Protein AF-A0A969U1P9-F1 (afdb_monomer_lite)

Radius of gyration: 28.87 Å; chains: 1; bounding box: 68×34×97 Å

pLDDT: mean 71.23, std 16.33, range [27.19, 95.81]

Secondary structure (DSSP, 8-state):
---------HHHHHHHHHHHHHHHHHHHHHS-----TTTTT-TT--STTSHHHHHHHHHHTT-------S-THHHH-TTSHHHHTT--TT---PPPPSS-EEEEESS-----HHHHHHHHTT-EEEEES---PPP---EEEEE--TTS-EEEEES-------TTS---------

Structure (mmCIF, N/CA/C/O backbone):
data_AF-A0A969U1P9-F1
#
_entry.id   AF-A0A969U1P9-F1
#
loop_
_atom_site.group_PDB
_atom_site.id
_atom_site.type_symbol
_atom_site.label_atom_id
_atom_site.label_alt_id
_atom_site.label_comp_id
_atom_site.label_asym_id
_atom_site.label_entity_id
_atom_site.label_seq_id
_atom_site.pdbx_PDB_ins_code
_atom_site.Cartn_x
_atom_site.Cartn_y
_atom_site.Cartn_z
_atom_site.occupancy
_atom_site.B_iso_or_equiv
_atom_site.auth_seq_id
_atom_site.auth_comp_id
_atom_site.auth_asym_id
_atom_site.auth_atom_id
_atom_site.pdbx_PDB_model_num
ATOM 1 N N . MET A 1 1 ? -41.846 -12.908 58.604 1.00 42.38 1 MET A N 1
ATOM 2 C CA . MET A 1 1 ? -41.273 -12.256 57.407 1.00 42.38 1 MET A CA 1
ATOM 3 C C . MET A 1 1 ? -41.058 -10.786 57.733 1.00 42.38 1 MET A C 1
ATOM 5 O O . MET A 1 1 ? -42.006 -10.017 57.692 1.00 42.38 1 MET A O 1
ATOM 9 N N . THR A 1 2 ? -39.863 -10.408 58.181 1.00 47.72 2 THR A N 1
ATOM 1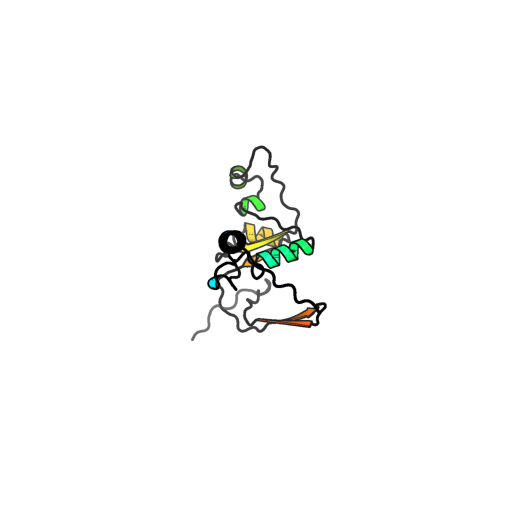0 C CA . THR A 1 2 ? -39.518 -9.023 58.534 1.00 47.72 2 THR A CA 1
ATOM 11 C C . THR A 1 2 ? -38.918 -8.336 57.312 1.00 47.72 2 THR A C 1
ATOM 13 O O . THR A 1 2 ? -37.887 -8.765 56.801 1.00 47.72 2 THR A O 1
ATOM 16 N N . GLN A 1 3 ? -39.592 -7.302 56.807 1.00 50.25 3 GLN A N 1
ATOM 17 C CA . GLN A 1 3 ? -39.074 -6.479 55.718 1.00 50.25 3 GLN A CA 1
ATOM 18 C C . GLN A 1 3 ? -38.120 -5.426 56.288 1.00 50.25 3 GLN A C 1
ATOM 20 O O . GLN A 1 3 ? -38.519 -4.574 57.078 1.00 50.25 3 GLN A O 1
ATOM 25 N N . SER A 1 4 ? -36.852 -5.506 55.898 1.00 53.94 4 SER A N 1
ATOM 26 C CA . SER A 1 4 ? -35.810 -4.551 56.270 1.00 53.94 4 SER A CA 1
ATOM 27 C C . SER A 1 4 ? -35.960 -3.282 55.431 1.00 53.94 4 SER A C 1
ATOM 29 O O . SER A 1 4 ? -35.584 -3.256 54.260 1.00 53.94 4 SER A O 1
ATOM 31 N N . THR A 1 5 ? -36.505 -2.211 56.004 1.00 58.12 5 THR A N 1
ATOM 32 C CA . THR A 1 5 ? -36.546 -0.903 55.341 1.00 58.12 5 THR A CA 1
ATOM 33 C C . THR A 1 5 ? -35.182 -0.225 55.468 1.00 58.12 5 THR A C 1
ATOM 35 O O . THR A 1 5 ? -34.817 0.261 56.537 1.00 58.12 5 THR A O 1
ATOM 38 N N . LEU A 1 6 ? -34.409 -0.203 54.382 1.00 62.41 6 LEU A N 1
ATOM 39 C CA . LEU A 1 6 ? -33.147 0.534 54.302 1.00 62.41 6 LEU A CA 1
ATOM 40 C C . LEU A 1 6 ? -33.432 2.042 54.277 1.00 62.41 6 LEU A C 1
ATOM 42 O O . LEU A 1 6 ? -33.842 2.593 53.258 1.00 62.41 6 LEU A O 1
ATOM 46 N N . THR A 1 7 ? -33.208 2.727 55.397 1.00 69.44 7 THR A N 1
ATOM 47 C CA . THR A 1 7 ? -33.284 4.191 55.464 1.00 69.44 7 THR A CA 1
ATOM 48 C C . THR A 1 7 ? -31.949 4.788 55.026 1.00 69.44 7 THR A C 1
ATOM 50 O O . THR A 1 7 ? -30.974 4.778 55.779 1.00 69.44 7 THR A O 1
ATOM 53 N N . VAL A 1 8 ? -31.887 5.299 53.799 1.00 72.12 8 VAL A N 1
ATOM 54 C CA . VAL A 1 8 ? -30.688 5.959 53.265 1.00 72.12 8 VAL A CA 1
ATOM 55 C C . VAL A 1 8 ? -30.608 7.385 53.817 1.00 72.12 8 VAL A C 1
ATOM 57 O O . VAL A 1 8 ? -31.544 8.173 53.689 1.00 72.12 8 VAL A O 1
ATOM 60 N N . SER A 1 9 ? -29.490 7.735 54.455 1.00 81.31 9 SER A N 1
ATOM 61 C CA . SER A 1 9 ? -29.290 9.066 55.043 1.00 81.31 9 SER A CA 1
ATOM 62 C C . SER A 1 9 ? -28.997 10.133 53.977 1.00 81.31 9 SER A C 1
ATOM 64 O O . SER A 1 9 ? -28.402 9.851 52.937 1.00 81.31 9 SER A O 1
ATOM 66 N N . LYS A 1 10 ? -29.321 11.405 54.259 1.00 83.25 10 LYS A N 1
ATOM 67 C CA . LYS A 1 10 ? -29.051 12.540 53.345 1.00 83.25 10 LYS A CA 1
ATOM 68 C C . LYS A 1 10 ? -27.578 12.638 52.912 1.00 83.25 10 LYS A C 1
ATOM 70 O O . LYS A 1 10 ? -27.294 13.027 51.784 1.00 83.25 10 LYS A O 1
ATOM 75 N N . ARG A 1 11 ? -26.640 12.248 53.786 1.00 81.06 11 ARG A N 1
ATOM 76 C CA . ARG A 1 11 ? -25.199 12.202 53.475 1.00 81.06 11 ARG A CA 1
ATOM 77 C C . ARG A 1 11 ? -24.855 11.098 52.474 1.00 81.06 11 ARG A C 1
ATOM 79 O O . ARG A 1 11 ? -24.060 11.336 51.575 1.00 81.06 11 ARG A O 1
ATOM 86 N N . GLN A 1 12 ? -25.475 9.923 52.591 1.00 84.31 12 GLN A N 1
ATOM 87 C CA . GLN A 1 12 ? -25.291 8.832 51.628 1.00 84.31 12 GLN A CA 1
ATOM 88 C C . GLN A 1 12 ? -25.851 9.199 50.251 1.00 84.31 12 GLN A C 1
ATOM 90 O O . GLN A 1 12 ? -25.203 8.919 49.249 1.00 84.31 12 GLN A O 1
ATOM 95 N N . ILE A 1 13 ? -26.991 9.899 50.199 1.00 87.06 13 ILE A N 1
ATOM 96 C CA . ILE A 1 13 ? -27.552 10.424 48.943 1.00 87.06 13 ILE A CA 1
ATOM 97 C C . ILE A 1 13 ? -26.583 11.423 48.296 1.00 87.06 13 ILE A C 1
ATOM 99 O O . ILE A 1 13 ? -26.332 11.339 47.097 1.00 87.06 13 ILE A O 1
ATOM 103 N N . ALA A 1 14 ? -25.992 12.329 49.082 1.00 88.50 14 ALA A N 1
ATOM 104 C CA . ALA A 1 14 ? -25.025 13.300 48.573 1.00 88.50 14 ALA A CA 1
ATOM 105 C C . ALA A 1 14 ? -23.756 12.631 48.015 1.00 88.50 14 ALA A C 1
ATOM 107 O O . ALA A 1 14 ? -23.305 12.985 46.929 1.00 88.50 14 ALA A O 1
ATOM 108 N N . ILE A 1 15 ? -23.207 11.633 48.715 1.00 91.75 15 ILE A N 1
ATOM 109 C CA . ILE A 1 15 ? -22.033 10.877 48.246 1.00 91.75 15 ILE A CA 1
ATOM 110 C C . ILE A 1 15 ? -22.354 10.130 46.949 1.00 91.75 15 ILE A C 1
ATOM 112 O O . ILE A 1 15 ? -21.556 10.153 46.015 1.00 91.75 15 ILE A O 1
ATOM 116 N N . LEU A 1 16 ? -23.529 9.504 46.870 1.00 91.50 16 LEU A N 1
ATOM 117 C CA . LEU A 1 16 ? -23.946 8.751 45.691 1.00 91.50 16 LEU A CA 1
ATOM 118 C C . LEU A 1 16 ? -24.178 9.675 44.487 1.00 91.50 16 LEU A C 1
ATOM 120 O O . LEU A 1 16 ? -23.768 9.347 43.378 1.00 91.50 16 LEU A O 1
ATOM 124 N N . ALA A 1 17 ? -24.739 10.865 44.714 1.00 92.88 17 ALA A N 1
ATOM 125 C CA . ALA A 1 17 ? -24.876 11.891 43.684 1.00 92.88 17 ALA A CA 1
ATOM 126 C C . ALA A 1 17 ? -23.510 12.374 43.173 1.00 92.88 17 ALA A C 1
ATOM 128 O O . ALA A 1 17 ? -23.301 12.448 41.964 1.00 92.88 17 ALA A O 1
ATOM 129 N N . ILE A 1 18 ? -22.559 12.643 44.074 1.00 94.75 18 ILE A N 1
ATOM 130 C CA . ILE A 1 18 ? -21.200 13.054 43.696 1.00 94.75 18 ILE A CA 1
ATOM 131 C C . ILE A 1 18 ? -20.509 11.950 42.892 1.00 94.75 18 ILE A C 1
ATOM 133 O O . ILE A 1 18 ? -19.935 12.247 41.850 1.00 94.75 18 ILE A O 1
ATOM 137 N N . ALA A 1 19 ? -20.603 10.693 43.335 1.00 94.12 19 ALA A N 1
ATOM 138 C CA . ALA A 1 19 ? -20.021 9.546 42.639 1.00 94.12 19 ALA A CA 1
ATOM 139 C C . ALA A 1 19 ? -20.599 9.360 41.225 1.00 94.12 19 ALA A C 1
ATOM 141 O O . ALA A 1 19 ? -19.876 9.020 40.291 1.00 94.12 19 ALA A O 1
ATOM 142 N N . LEU A 1 20 ? -21.899 9.606 41.052 1.00 95.31 20 LEU A N 1
ATOM 143 C CA . LEU A 1 20 ? -22.551 9.511 39.750 1.00 95.31 20 LEU A CA 1
ATOM 144 C C . LEU A 1 20 ? -22.097 10.641 38.816 1.00 95.31 20 LEU A C 1
ATOM 146 O O . LEU A 1 20 ? -21.792 10.400 37.651 1.00 95.31 20 LEU A O 1
ATOM 150 N N . VAL A 1 21 ? -21.991 11.867 39.336 1.00 95.81 21 VAL A N 1
ATOM 151 C CA . VAL A 1 21 ? -21.499 13.024 38.575 1.00 95.81 21 VAL A CA 1
ATOM 152 C C . VAL A 1 21 ? -20.039 12.832 38.168 1.00 95.81 21 VAL A C 1
ATOM 154 O O . VAL A 1 21 ? -19.696 13.076 37.012 1.00 95.81 21 VAL A O 1
ATOM 157 N N . THR A 1 22 ? -19.176 12.358 39.069 1.00 95.19 22 THR A N 1
ATOM 158 C CA . THR A 1 22 ? -17.773 12.086 38.731 1.00 95.19 22 THR A CA 1
ATOM 159 C C . THR A 1 22 ? -17.641 10.971 37.703 1.00 95.19 22 THR A C 1
ATOM 161 O O . THR A 1 22 ? -16.832 11.114 36.789 1.00 95.19 22 THR A O 1
ATOM 164 N N . LEU A 1 23 ? -18.457 9.914 37.780 1.00 94.44 23 LEU A N 1
ATOM 165 C CA . LEU A 1 23 ? -18.503 8.871 36.752 1.00 94.44 23 LEU A CA 1
ATOM 166 C C . LEU A 1 23 ? -18.878 9.455 35.381 1.00 94.44 23 LEU A C 1
ATOM 168 O O . LEU A 1 23 ? -18.197 9.173 34.399 1.00 94.44 23 LEU A O 1
ATOM 172 N N . ILE A 1 24 ? -19.909 10.307 35.322 1.00 93.19 24 ILE A N 1
ATOM 173 C CA . ILE A 1 24 ? -20.356 10.961 34.082 1.00 93.19 24 ILE A CA 1
ATOM 174 C C . ILE A 1 24 ? -19.238 11.832 33.496 1.00 93.19 24 ILE A C 1
ATOM 176 O O . ILE A 1 24 ? -18.915 11.714 32.312 1.00 93.19 24 ILE A O 1
ATOM 180 N N . ILE A 1 25 ? -18.598 12.665 34.320 1.00 94.19 25 ILE A N 1
ATOM 181 C CA . ILE A 1 25 ? -17.485 13.519 33.882 1.00 94.19 25 ILE A CA 1
ATOM 182 C C . ILE A 1 25 ? -16.328 12.661 33.362 1.00 94.19 25 ILE A C 1
ATOM 184 O O . ILE A 1 25 ? -15.805 12.931 32.281 1.00 94.19 25 ILE A O 1
ATOM 188 N N . LEU A 1 26 ? -15.964 11.596 34.083 1.00 90.56 26 LEU A N 1
ATOM 189 C CA . LEU A 1 26 ? -14.900 10.687 33.668 1.00 90.56 26 LEU A CA 1
ATOM 190 C C . LEU A 1 26 ? -15.233 10.030 32.324 1.00 90.56 26 LEU A C 1
ATOM 192 O O . LEU A 1 26 ? -14.377 9.984 31.447 1.00 90.56 26 LEU A O 1
ATOM 196 N N . THR A 1 27 ? -16.478 9.587 32.122 1.00 85.69 27 THR A N 1
ATOM 197 C CA . THR A 1 27 ? -16.897 9.008 30.839 1.00 85.69 27 THR A CA 1
ATOM 198 C C . THR A 1 27 ? -16.847 10.008 29.692 1.00 85.69 27 THR A C 1
ATOM 200 O O . THR A 1 27 ? -16.455 9.620 28.603 1.00 85.69 27 THR A O 1
ATOM 203 N N . ILE A 1 28 ? -17.174 11.285 29.904 1.00 85.31 28 ILE A N 1
ATOM 204 C CA . ILE A 1 28 ? -17.118 12.298 28.838 1.00 85.31 28 ILE A CA 1
ATOM 205 C C . ILE A 1 28 ? -15.665 12.634 28.472 1.00 85.31 28 ILE A C 1
ATOM 207 O O . ILE A 1 28 ? -15.352 12.784 27.294 1.00 85.31 28 ILE A O 1
ATOM 211 N N . VAL A 1 29 ? -14.773 12.736 29.463 1.00 84.56 29 VAL A N 1
ATOM 212 C CA . VAL A 1 29 ? -13.369 13.125 29.239 1.00 84.56 29 VAL A CA 1
ATOM 213 C C . VAL A 1 29 ? -12.525 11.963 28.709 1.00 84.56 29 VAL A C 1
ATOM 215 O O . VAL A 1 29 ? -11.638 12.182 27.887 1.00 84.56 29 VAL A O 1
ATOM 218 N N . LEU A 1 30 ? -12.783 10.732 29.162 1.00 77.88 30 LEU A N 1
ATOM 219 C CA . LEU A 1 30 ? -12.032 9.541 28.746 1.00 77.88 30 LEU A CA 1
ATOM 220 C C . LEU A 1 30 ? -12.706 8.765 27.607 1.00 77.88 30 LEU A C 1
ATOM 222 O O . LEU A 1 30 ? -12.117 7.792 27.130 1.00 77.88 30 LEU A O 1
ATOM 226 N N . ALA A 1 31 ? -13.909 9.147 27.160 1.00 69.75 31 ALA A N 1
ATOM 227 C CA . ALA A 1 31 ? -14.528 8.501 26.008 1.00 69.75 31 ALA A CA 1
ATOM 228 C C . ALA A 1 31 ? -13.583 8.617 24.802 1.00 69.75 31 ALA A C 1
ATOM 230 O O . ALA A 1 31 ? -13.222 9.733 24.414 1.00 69.75 31 ALA A O 1
ATOM 231 N N . PRO A 1 32 ? -13.178 7.490 24.185 1.00 59.12 32 PRO A N 1
ATOM 232 C CA . PRO A 1 32 ? -12.407 7.548 22.961 1.00 59.12 32 PRO A CA 1
ATOM 233 C C . PRO A 1 32 ? -13.262 8.277 21.930 1.00 59.12 32 PRO A C 1
ATOM 235 O O . PRO A 1 32 ? -14.370 7.842 21.611 1.00 59.12 32 PRO A O 1
ATOM 238 N N . SER A 1 33 ? -12.763 9.402 21.424 1.00 55.75 33 SER A N 1
ATOM 239 C CA . SER A 1 33 ? -13.383 10.100 20.308 1.00 55.75 33 SER A CA 1
ATOM 240 C C . SER A 1 33 ? -13.256 9.206 19.079 1.00 55.75 33 SER A C 1
ATOM 242 O O . SER A 1 33 ? -12.283 9.246 18.329 1.00 55.75 33 SER A O 1
ATOM 244 N N . THR A 1 34 ? -14.230 8.315 18.891 1.00 53.28 34 THR A N 1
ATOM 245 C CA . THR A 1 34 ? -14.362 7.565 17.649 1.00 53.28 34 THR A CA 1
ATOM 246 C C . THR A 1 34 ? -14.537 8.609 16.557 1.00 53.28 34 THR A C 1
ATOM 248 O O . THR A 1 34 ? -15.517 9.356 16.586 1.00 53.28 34 THR A O 1
ATOM 251 N N . GLY A 1 35 ? -13.525 8.724 15.692 1.00 53.59 35 GLY A N 1
ATOM 252 C CA . GLY A 1 35 ? -13.406 9.758 14.667 1.00 53.59 35 GLY A CA 1
ATOM 253 C C . GLY A 1 35 ? -14.717 9.995 13.926 1.00 53.59 35 GLY A C 1
ATOM 254 O O . GLY A 1 35 ? -15.539 9.088 13.781 1.00 53.59 35 GLY A O 1
ATOM 255 N N . SER A 1 36 ? -14.923 11.245 13.514 1.00 53.28 36 SER A N 1
ATOM 256 C CA . SER A 1 36 ? -16.189 11.726 12.971 1.00 53.28 36 SER A CA 1
ATOM 257 C C . SER A 1 36 ? -16.769 10.779 11.915 1.00 53.28 36 SER A C 1
ATOM 259 O O . SER A 1 36 ? -16.042 10.175 11.128 1.00 53.28 36 SER A O 1
ATOM 261 N N . LEU A 1 37 ? -18.099 10.664 11.870 1.00 52.97 37 LEU A N 1
ATOM 262 C CA . LEU A 1 37 ? -18.828 9.836 10.899 1.00 52.97 37 LEU A CA 1
ATOM 263 C C . LEU A 1 37 ? -18.405 10.099 9.437 1.00 52.97 37 LEU A C 1
ATOM 265 O O . LEU A 1 37 ? -18.569 9.217 8.604 1.00 52.97 37 LEU A O 1
ATOM 269 N N . GLN A 1 38 ? -17.813 11.262 9.128 1.00 51.19 38 GLN A N 1
ATOM 270 C CA . GLN A 1 38 ? -17.244 11.575 7.810 1.00 51.19 38 GLN A CA 1
ATOM 271 C C . GLN A 1 38 ? -15.936 10.827 7.473 1.00 51.19 38 GLN A C 1
ATOM 273 O O . GLN A 1 38 ? -15.559 10.772 6.305 1.00 51.19 38 GLN A O 1
ATOM 278 N N . GLN A 1 39 ? -15.217 10.271 8.454 1.00 51.12 39 GLN A N 1
ATOM 279 C CA . GLN A 1 39 ? -13.996 9.482 8.229 1.00 51.12 39 GLN A CA 1
ATOM 280 C C . GLN A 1 39 ? -14.276 7.988 8.020 1.00 51.12 39 GLN A C 1
ATOM 282 O O . GLN A 1 39 ? -13.408 7.285 7.493 1.00 51.12 39 GLN A O 1
ATOM 287 N N . ARG A 1 40 ? -15.482 7.509 8.369 1.00 46.69 40 ARG A N 1
ATOM 288 C CA . ARG A 1 40 ? -15.932 6.146 8.057 1.00 46.69 40 ARG A CA 1
ATOM 289 C C . ARG A 1 40 ? -15.976 5.972 6.539 1.00 46.69 40 ARG A C 1
ATOM 291 O O . ARG A 1 40 ? -16.777 6.602 5.858 1.00 46.69 40 ARG A O 1
ATOM 298 N N . GLY A 1 41 ? -15.092 5.125 6.017 1.00 50.28 41 GLY A N 1
ATOM 299 C CA . GLY A 1 41 ? -14.980 4.832 4.584 1.00 50.28 41 GLY A CA 1
ATOM 300 C C . GLY A 1 41 ? -13.899 5.616 3.835 1.00 50.28 41 GLY A C 1
ATOM 301 O O . GLY A 1 41 ? -13.695 5.371 2.647 1.00 50.28 41 GLY A O 1
ATOM 302 N N . SER A 1 42 ? -13.155 6.516 4.492 1.00 51.97 42 SER A N 1
ATOM 303 C CA . SER A 1 42 ? -11.977 7.119 3.861 1.00 51.97 42 SER A CA 1
ATOM 304 C C . SER A 1 42 ? -10.854 6.087 3.759 1.00 51.97 42 SER A C 1
ATOM 306 O O . SER A 1 42 ? -10.290 5.660 4.768 1.00 51.97 42 SER A O 1
ATOM 308 N N . THR A 1 43 ? -10.471 5.738 2.528 1.00 55.41 43 THR A N 1
ATOM 309 C CA . THR A 1 43 ? -9.356 4.824 2.208 1.00 55.41 43 THR A CA 1
ATOM 310 C C . THR A 1 43 ? -8.030 5.244 2.862 1.00 55.41 43 THR A C 1
ATOM 312 O O . THR A 1 43 ? -7.134 4.422 3.045 1.00 55.41 43 THR A O 1
ATOM 315 N N . TYR A 1 44 ? -7.904 6.516 3.257 1.00 54.19 44 TYR A N 1
ATOM 316 C CA . TYR A 1 44 ? -6.694 7.096 3.844 1.00 54.19 44 TYR A CA 1
ATOM 317 C C . TYR A 1 44 ? -6.708 7.170 5.382 1.00 54.19 44 TYR A C 1
ATOM 319 O O . TYR A 1 44 ? -5.730 7.621 5.981 1.00 54.19 44 TYR A O 1
ATOM 327 N N . GLY A 1 45 ? -7.788 6.736 6.040 1.00 54.78 45 GLY A N 1
ATOM 328 C CA . GLY A 1 45 ? -7.889 6.707 7.499 1.00 54.78 45 GLY A CA 1
ATOM 329 C C . GLY A 1 45 ? -7.011 5.626 8.144 1.00 54.78 45 GLY A C 1
ATOM 330 O O . GLY A 1 45 ? -6.772 4.563 7.573 1.00 54.78 45 GLY A O 1
ATOM 331 N N . ARG A 1 46 ? -6.546 5.877 9.375 1.00 56.50 46 ARG A N 1
ATOM 332 C CA . ARG A 1 46 ? -5.937 4.851 10.251 1.00 56.50 46 ARG A CA 1
ATOM 333 C C . ARG A 1 46 ? -6.972 4.111 11.104 1.00 56.50 46 ARG A C 1
ATOM 335 O O . ARG A 1 46 ? -6.591 3.376 12.011 1.00 56.50 46 ARG A O 1
ATOM 342 N N . SER A 1 47 ? -8.259 4.342 10.853 1.00 57.72 47 SER A N 1
ATOM 343 C CA . SER A 1 47 ? -9.331 3.642 11.546 1.00 57.72 47 SER A CA 1
ATOM 344 C C . SER A 1 47 ? -9.318 2.142 11.204 1.00 57.72 47 SER A C 1
ATOM 346 O O . SER A 1 47 ? -8.688 1.739 10.217 1.00 57.72 47 SER A O 1
ATOM 348 N N . PRO A 1 48 ? -9.990 1.301 12.010 1.00 52.22 48 PRO A N 1
ATOM 349 C CA . PRO A 1 48 ? -10.102 -0.139 11.770 1.00 52.22 48 PRO A CA 1
ATOM 350 C C . PRO A 1 48 ? -10.720 -0.516 10.415 1.00 52.22 48 PRO A C 1
ATOM 352 O O . PRO A 1 48 ? -10.615 -1.667 10.009 1.00 52.22 48 PRO A O 1
ATOM 355 N N . GLU A 1 49 ? -11.341 0.434 9.713 1.00 55.34 49 GLU A N 1
ATOM 356 C CA . GLU A 1 49 ? -11.876 0.268 8.359 1.00 55.34 49 GLU A CA 1
ATOM 357 C C . GLU A 1 49 ? -11.002 0.866 7.227 1.00 55.34 49 GLU A C 1
ATOM 359 O O . GLU A 1 49 ? -11.391 0.803 6.064 1.00 55.34 49 GLU A O 1
ATOM 364 N N . GLY A 1 50 ? -9.830 1.443 7.534 1.00 63.91 50 GLY A N 1
ATOM 365 C CA . GLY A 1 50 ? -8.926 2.089 6.563 1.00 63.91 50 GLY A CA 1
ATOM 366 C C . GLY A 1 50 ? -7.585 1.366 6.339 1.00 63.91 50 GLY A C 1
ATOM 367 O O . GLY A 1 50 ? -7.433 0.178 6.623 1.00 63.91 50 GLY A O 1
ATOM 368 N N . TYR A 1 51 ? -6.555 2.088 5.869 1.00 69.62 51 TYR A N 1
ATOM 369 C CA . TYR A 1 51 ? -5.206 1.539 5.602 1.00 69.62 51 TYR A CA 1
ATOM 370 C C . TYR A 1 51 ? -4.554 0.900 6.844 1.00 69.62 51 TYR A C 1
ATOM 372 O O . TYR A 1 51 ? -3.710 0.010 6.728 1.00 69.62 51 TYR A O 1
ATOM 380 N N . GLY A 1 52 ? -4.965 1.326 8.046 1.00 71.81 52 GLY A N 1
ATOM 381 C CA . GLY A 1 52 ? -4.531 0.721 9.308 1.00 71.81 52 GLY A CA 1
ATOM 382 C C . GLY A 1 52 ? -4.886 -0.766 9.418 1.00 71.81 52 GLY A C 1
ATOM 383 O O . GLY A 1 52 ? -4.072 -1.550 9.902 1.00 71.81 52 GLY A O 1
ATOM 384 N N . ALA A 1 53 ? -6.050 -1.172 8.905 1.00 75.31 53 ALA A N 1
ATOM 385 C CA . ALA A 1 53 ? -6.496 -2.563 8.908 1.00 75.31 53 ALA A CA 1
ATOM 386 C C . ALA A 1 53 ? -5.667 -3.436 7.962 1.00 75.31 53 ALA A C 1
ATOM 388 O O . ALA A 1 53 ? -5.238 -4.526 8.339 1.00 75.31 53 ALA A O 1
ATOM 389 N N . TRP A 1 54 ? -5.383 -2.926 6.760 1.00 77.62 54 TRP A N 1
ATOM 390 C CA . TRP A 1 54 ? -4.489 -3.584 5.808 1.00 77.62 54 TRP A CA 1
ATOM 391 C C . TRP A 1 54 ? -3.080 -3.738 6.389 1.00 77.62 54 TRP A C 1
ATOM 393 O O . TRP A 1 54 ? -2.517 -4.829 6.347 1.00 77.62 54 TRP A O 1
ATOM 403 N N . TYR A 1 55 ? -2.532 -2.685 7.007 1.00 77.88 55 TYR A N 1
ATOM 404 C CA . TYR A 1 55 ? -1.226 -2.754 7.663 1.00 77.88 55 TYR A CA 1
ATOM 405 C C . TYR A 1 55 ? -1.206 -3.819 8.770 1.00 77.88 55 TYR A C 1
ATOM 407 O O . TYR A 1 55 ? -0.304 -4.656 8.808 1.00 77.88 55 TYR A O 1
ATOM 415 N N . ALA A 1 56 ? -2.223 -3.830 9.639 1.00 80.44 56 ALA A N 1
ATOM 416 C CA . ALA A 1 56 ? -2.348 -4.816 10.710 1.00 80.44 56 ALA A CA 1
ATOM 417 C C . ALA A 1 56 ? -2.489 -6.249 10.168 1.00 80.44 56 ALA A C 1
ATOM 419 O O . ALA A 1 56 ? -1.909 -7.179 10.727 1.00 80.44 56 ALA A O 1
ATOM 420 N N . TYR A 1 57 ? -3.223 -6.436 9.068 1.00 83.25 57 TYR A N 1
ATOM 421 C CA . TYR A 1 57 ? -3.319 -7.718 8.372 1.00 83.25 57 TYR A CA 1
ATOM 422 C C . TYR A 1 57 ? -1.954 -8.172 7.845 1.00 83.25 57 TYR A C 1
ATOM 424 O O . TYR A 1 57 ? -1.523 -9.278 8.157 1.00 83.25 57 TYR A O 1
ATOM 432 N N . MET A 1 58 ? -1.235 -7.312 7.122 1.00 84.69 58 MET A N 1
ATOM 433 C CA . MET A 1 58 ? 0.088 -7.635 6.574 1.00 84.69 58 MET A CA 1
ATOM 434 C C . MET A 1 58 ? 1.101 -7.973 7.673 1.00 84.69 58 MET A C 1
ATOM 436 O O . MET A 1 58 ? 1.901 -8.897 7.519 1.00 84.69 58 MET A O 1
ATOM 440 N N . GLN A 1 59 ? 1.026 -7.278 8.811 1.00 83.62 59 GLN A N 1
ATOM 441 C CA . GLN A 1 59 ? 1.859 -7.573 9.973 1.00 83.62 59 GLN A CA 1
ATOM 442 C C . GLN A 1 59 ? 1.546 -8.955 10.568 1.00 83.62 59 GLN A C 1
ATOM 444 O O . GLN A 1 59 ? 2.470 -9.692 10.899 1.00 83.62 59 GLN A O 1
ATOM 449 N N . LYS A 1 60 ? 0.265 -9.350 10.641 1.00 86.00 60 LYS A N 1
ATOM 450 C CA . LYS A 1 60 ? -0.133 -10.715 11.040 1.00 86.00 60 LYS A CA 1
ATOM 451 C C . LYS A 1 60 ? 0.349 -11.785 10.057 1.00 86.00 60 LYS A C 1
ATOM 453 O O . LYS A 1 60 ? 0.652 -12.892 10.482 1.00 86.00 60 LYS A O 1
ATOM 458 N N . GLN A 1 61 ? 0.448 -11.455 8.770 1.00 85.75 61 GLN A N 1
ATOM 459 C CA . GLN A 1 61 ? 0.992 -12.339 7.731 1.00 85.75 61 GLN A CA 1
ATOM 460 C C . GLN A 1 61 ? 2.531 -12.378 7.709 1.00 85.75 61 GLN A C 1
ATOM 462 O O . GLN A 1 61 ? 3.116 -12.891 6.759 1.00 85.75 61 GLN A O 1
ATOM 467 N N . ASN A 1 62 ? 3.209 -11.817 8.719 1.00 85.25 62 ASN A N 1
ATOM 468 C CA . ASN A 1 62 ? 4.671 -11.728 8.794 1.00 85.25 62 ASN A CA 1
ATOM 469 C C . ASN A 1 62 ? 5.319 -11.081 7.556 1.00 85.25 62 ASN A C 1
ATOM 471 O O . ASN A 1 62 ? 6.474 -11.360 7.237 1.00 85.25 62 ASN A O 1
ATOM 475 N N . THR A 1 63 ? 4.599 -10.199 6.853 1.00 82.06 63 THR A N 1
ATOM 476 C CA . THR A 1 63 ? 5.171 -9.462 5.724 1.00 82.06 63 THR A CA 1
ATOM 477 C C . THR A 1 63 ? 5.855 -8.194 6.245 1.00 82.06 63 THR A C 1
ATOM 479 O O . THR A 1 63 ? 5.170 -7.322 6.791 1.00 82.06 63 THR A O 1
ATOM 482 N N . PRO A 1 64 ? 7.188 -8.050 6.108 1.00 80.75 64 PRO A N 1
ATOM 483 C CA . PRO A 1 64 ? 7.907 -6.901 6.642 1.00 80.75 64 PRO A CA 1
ATOM 484 C C . PRO A 1 64 ? 7.539 -5.634 5.864 1.00 80.75 64 PRO A C 1
ATOM 486 O O . PRO A 1 64 ? 7.928 -5.451 4.713 1.00 80.75 64 PRO A O 1
ATOM 489 N N . LEU A 1 65 ? 6.795 -4.736 6.509 1.00 82.56 65 LEU A N 1
ATOM 490 C CA . LEU A 1 65 ? 6.442 -3.436 5.951 1.00 82.56 65 LEU A CA 1
ATOM 491 C C . LEU A 1 65 ? 7.373 -2.358 6.498 1.00 82.56 65 LEU A C 1
ATOM 493 O O . LEU A 1 65 ? 7.470 -2.151 7.706 1.00 82.56 65 LEU A O 1
ATOM 497 N N . GLN A 1 66 ? 8.026 -1.631 5.595 1.00 84.19 66 GLN A N 1
ATOM 498 C CA . GLN A 1 66 ? 8.855 -0.482 5.941 1.00 84.19 66 GLN A CA 1
ATOM 499 C C . GLN A 1 66 ? 8.298 0.775 5.288 1.00 84.19 66 GLN A C 1
ATOM 501 O O . GLN A 1 66 ? 7.918 0.781 4.117 1.00 84.19 66 GLN A O 1
ATOM 506 N N . ARG A 1 67 ? 8.255 1.867 6.053 1.00 83.56 67 ARG A N 1
ATOM 507 C CA . ARG A 1 67 ? 7.818 3.158 5.529 1.00 83.56 67 ARG A CA 1
ATOM 508 C C . ARG A 1 67 ? 9.005 3.899 4.926 1.00 83.56 67 ARG A C 1
ATOM 510 O O . ARG A 1 67 ? 9.875 4.372 5.651 1.00 83.56 67 ARG A O 1
ATOM 517 N N . TRP A 1 68 ? 8.990 4.065 3.610 1.00 84.94 68 TRP A N 1
ATOM 518 C CA . TRP A 1 68 ? 9.958 4.903 2.911 1.00 84.94 68 TRP A CA 1
ATOM 519 C C . TRP A 1 68 ? 9.536 6.379 2.964 1.00 84.94 68 TRP A C 1
ATOM 521 O O . TRP A 1 68 ? 8.419 6.721 2.581 1.00 84.94 68 TRP A O 1
ATOM 531 N N . GLN A 1 69 ? 10.408 7.252 3.478 1.00 83.50 69 GLN A N 1
ATOM 532 C CA . GLN A 1 69 ? 10.166 8.706 3.594 1.00 83.50 69 GLN A CA 1
ATOM 533 C C . GLN A 1 69 ? 11.260 9.553 2.924 1.00 83.50 69 GLN A C 1
ATOM 535 O O . GLN A 1 69 ? 11.299 10.768 3.098 1.00 83.50 69 GLN A O 1
ATOM 540 N N . LYS A 1 70 ? 12.175 8.917 2.187 1.00 83.44 70 LYS A N 1
ATOM 541 C CA . LYS A 1 70 ? 13.253 9.590 1.451 1.00 83.44 70 LYS A CA 1
ATOM 542 C C . LYS A 1 70 ? 12.853 9.723 -0.030 1.00 83.44 70 LYS A C 1
ATOM 544 O O . LYS A 1 70 ? 11.923 9.039 -0.466 1.00 83.44 70 LYS A O 1
ATOM 549 N N . PRO A 1 71 ? 13.536 10.563 -0.827 1.00 82.56 71 PRO A N 1
ATOM 550 C CA . PRO A 1 71 ? 13.358 10.568 -2.276 1.00 82.56 71 PRO A CA 1
ATOM 551 C C . PRO A 1 71 ? 13.608 9.181 -2.875 1.00 82.56 71 PRO A C 1
ATOM 553 O O . PRO A 1 71 ? 14.345 8.369 -2.308 1.00 82.56 71 PRO A O 1
ATOM 556 N N . PHE A 1 72 ? 12.985 8.894 -4.014 1.00 81.81 72 PHE A N 1
ATOM 557 C CA . PHE A 1 72 ? 13.098 7.590 -4.665 1.00 81.81 72 PHE A CA 1
ATOM 558 C C . PHE A 1 72 ? 14.531 7.307 -5.142 1.00 81.81 72 PHE A C 1
ATOM 560 O O . PHE A 1 72 ? 15.015 6.183 -5.052 1.00 81.81 72 PHE A O 1
ATOM 567 N N . GLU A 1 73 ? 15.273 8.343 -5.522 1.00 80.62 73 GLU A N 1
ATOM 568 C CA . GLU A 1 73 ? 16.679 8.259 -5.916 1.00 80.62 73 GLU A CA 1
ATOM 569 C C . GLU A 1 73 ? 17.557 7.747 -4.773 1.00 80.62 73 GLU A C 1
ATOM 571 O O . GLU A 1 73 ? 18.556 7.081 -5.020 1.00 80.62 73 GLU A O 1
ATOM 576 N N . ALA A 1 74 ? 17.185 8.008 -3.516 1.00 84.12 74 ALA A N 1
ATOM 577 C CA . ALA A 1 74 ? 17.910 7.478 -2.365 1.00 84.12 74 ALA A CA 1
ATOM 578 C C . ALA A 1 74 ? 17.682 5.970 -2.160 1.00 84.12 74 ALA A C 1
ATOM 580 O O . ALA A 1 74 ? 18.460 5.339 -1.447 1.00 84.12 74 ALA A O 1
ATOM 581 N N . LEU A 1 75 ? 16.633 5.405 -2.772 1.00 81.56 75 LEU A N 1
ATOM 582 C CA . LEU A 1 75 ? 16.339 3.973 -2.754 1.00 81.56 75 LEU A CA 1
ATOM 583 C C . LEU A 1 75 ? 17.183 3.235 -3.799 1.00 81.56 75 LEU A C 1
ATOM 585 O O . LEU A 1 75 ? 17.752 2.191 -3.494 1.00 81.56 75 LEU A O 1
ATOM 589 N N . ILE A 1 76 ? 17.280 3.796 -5.010 1.00 80.94 76 ILE A N 1
ATOM 590 C CA . ILE A 1 76 ? 18.019 3.193 -6.133 1.00 80.94 76 ILE A CA 1
ATOM 591 C C . ILE A 1 76 ? 19.519 3.497 -6.046 1.00 80.94 76 ILE A C 1
ATOM 593 O O . ILE A 1 76 ? 20.354 2.639 -6.320 1.00 80.94 76 ILE A O 1
ATOM 597 N N . TYR A 1 77 ? 19.875 4.714 -5.631 1.00 80.88 77 TYR A N 1
ATOM 598 C CA . TYR A 1 77 ? 21.248 5.207 -5.556 1.00 80.88 77 TYR A CA 1
ATOM 599 C C . TYR A 1 77 ? 21.596 5.611 -4.113 1.00 80.88 77 TYR A C 1
ATOM 601 O O . TYR A 1 77 ? 21.722 6.805 -3.811 1.00 80.88 77 TYR A O 1
ATOM 609 N N . PRO A 1 78 ? 21.806 4.638 -3.203 1.00 76.31 78 PRO A N 1
ATOM 610 C CA . PRO A 1 78 ? 22.079 4.888 -1.781 1.00 76.31 78 PRO A CA 1
ATOM 611 C C . PRO A 1 78 ? 23.323 5.752 -1.511 1.00 76.31 78 PRO A C 1
ATOM 613 O O . PRO A 1 78 ? 23.439 6.356 -0.443 1.00 76.31 78 PRO A O 1
ATOM 616 N N . ASN A 1 79 ? 24.237 5.839 -2.481 1.00 80.38 79 ASN A N 1
ATOM 617 C CA . ASN A 1 79 ? 25.482 6.607 -2.397 1.00 80.38 79 ASN A CA 1
ATOM 618 C C . ASN A 1 79 ? 25.419 7.973 -3.108 1.00 80.38 79 ASN A C 1
ATOM 620 O O . ASN A 1 79 ? 26.411 8.706 -3.117 1.00 80.38 79 ASN A O 1
ATOM 624 N N . SER A 1 80 ? 24.275 8.329 -3.702 1.00 78.69 80 SER A N 1
ATOM 625 C CA . SER A 1 80 ? 24.087 9.610 -4.393 1.00 78.69 80 SER A CA 1
ATOM 626 C C . SER A 1 80 ? 24.157 10.803 -3.434 1.00 78.69 80 SER A C 1
ATOM 628 O O . SER A 1 80 ? 23.903 10.690 -2.234 1.00 78.69 80 SER A O 1
ATOM 630 N N . SER A 1 81 ? 24.464 11.988 -3.967 1.00 77.44 81 SER A N 1
ATOM 631 C CA . SER A 1 81 ? 24.422 13.244 -3.205 1.00 77.44 81 SER A CA 1
ATOM 632 C C . SER A 1 81 ? 23.036 13.514 -2.604 1.00 77.44 81 SER A C 1
ATOM 634 O O . SER A 1 81 ? 22.949 14.010 -1.484 1.00 77.44 81 SER A O 1
ATOM 636 N N . ALA A 1 82 ? 21.963 13.123 -3.300 1.00 73.81 82 ALA A N 1
ATOM 637 C CA . ALA A 1 82 ? 20.599 13.166 -2.784 1.00 73.81 82 ALA A CA 1
ATOM 638 C C . ALA A 1 82 ? 20.436 12.271 -1.547 1.00 73.81 82 ALA A C 1
ATOM 640 O O . ALA A 1 82 ? 19.943 12.738 -0.526 1.00 73.81 82 ALA A O 1
ATOM 641 N N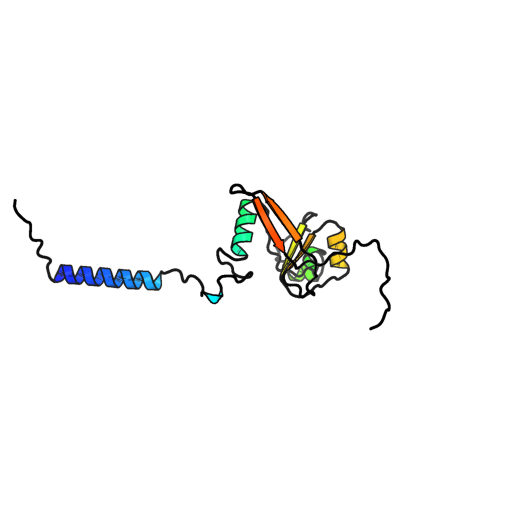 . ALA A 1 83 ? 20.919 11.025 -1.592 1.00 76.62 83 ALA A N 1
ATOM 642 C CA . ALA A 1 83 ? 20.863 10.106 -0.456 1.00 76.62 83 ALA A CA 1
ATOM 643 C C . ALA A 1 83 ? 21.681 10.599 0.749 1.00 76.62 83 ALA A C 1
ATOM 645 O O . ALA A 1 83 ? 21.235 10.453 1.888 1.00 76.62 83 ALA A O 1
ATOM 646 N N . LYS A 1 84 ? 22.839 11.229 0.500 1.00 79.56 84 LYS A N 1
ATOM 647 C CA . LYS A 1 84 ? 23.723 11.792 1.536 1.00 79.56 84 LYS A CA 1
ATOM 648 C C . LYS A 1 84 ? 23.062 12.881 2.380 1.00 79.56 84 LYS A C 1
ATOM 650 O O . LYS A 1 84 ? 23.333 12.968 3.570 1.00 79.56 84 LYS A O 1
ATOM 655 N N . ARG A 1 85 ? 22.137 13.656 1.805 1.00 78.50 85 ARG A N 1
ATOM 656 C CA . ARG A 1 85 ? 21.377 14.695 2.531 1.00 78.50 85 ARG A CA 1
ATOM 657 C C . ARG A 1 85 ? 20.436 14.133 3.602 1.00 78.50 85 ARG A C 1
ATOM 659 O O . ARG A 1 85 ? 20.018 14.876 4.480 1.00 78.50 85 ARG A O 1
ATOM 666 N N . TYR A 1 86 ? 20.113 12.840 3.537 1.00 71.62 86 TYR A N 1
ATOM 667 C CA . TYR A 1 86 ? 19.221 12.151 4.477 1.00 71.62 86 TYR A CA 1
ATOM 668 C C . TYR A 1 86 ? 19.962 11.102 5.323 1.00 71.62 86 TYR A C 1
ATOM 670 O O . TYR A 1 86 ? 19.348 10.124 5.763 1.00 71.62 86 TYR A O 1
ATOM 678 N N . GLN A 1 87 ? 21.280 11.252 5.488 1.00 69.31 87 GLN A N 1
ATOM 679 C CA . GLN A 1 87 ? 22.107 10.389 6.332 1.00 69.31 87 GLN A CA 1
ATOM 680 C C . GLN A 1 87 ? 22.256 10.999 7.725 1.00 69.31 87 GLN A C 1
ATOM 682 O O . GLN A 1 87 ? 22.634 12.159 7.870 1.00 69.31 87 GLN A O 1
ATOM 687 N N . THR A 1 88 ? 22.008 10.197 8.756 1.00 65.69 88 THR A N 1
ATOM 688 C CA . THR A 1 88 ? 22.579 10.430 10.085 1.00 65.69 88 THR A CA 1
ATOM 689 C C . THR A 1 88 ? 23.948 9.741 10.173 1.00 65.69 88 THR A C 1
ATOM 691 O O . THR A 1 88 ? 24.159 8.743 9.479 1.00 65.69 88 THR A O 1
ATOM 694 N N . PRO A 1 89 ? 24.881 10.216 11.023 1.00 63.62 89 PRO A N 1
ATOM 695 C CA . PRO A 1 89 ? 26.244 9.670 11.122 1.00 63.62 89 PRO A CA 1
ATOM 696 C C . PRO A 1 89 ? 26.328 8.155 11.381 1.00 63.62 89 PRO A C 1
ATOM 698 O O . PRO A 1 89 ? 27.354 7.535 11.130 1.00 63.62 89 PRO A O 1
ATOM 701 N N . THR A 1 90 ? 25.248 7.548 11.873 1.00 60.47 90 THR A N 1
ATOM 702 C CA . THR A 1 90 ? 25.139 6.125 12.211 1.00 60.47 90 THR A CA 1
ATOM 703 C C . THR A 1 90 ? 24.448 5.272 11.141 1.00 60.47 90 THR A C 1
ATOM 705 O O . THR A 1 90 ? 24.373 4.053 11.294 1.00 60.47 90 THR A O 1
ATOM 708 N N . GLN A 1 91 ? 23.929 5.857 10.055 1.00 64.38 91 GLN A N 1
ATOM 709 C CA . GLN A 1 91 ? 23.096 5.133 9.092 1.00 64.38 91 GLN A CA 1
ATOM 710 C C . GLN A 1 91 ? 23.900 4.646 7.874 1.00 64.38 91 GLN A C 1
ATOM 712 O O . GLN A 1 91 ? 24.202 5.407 6.957 1.00 64.38 91 GLN A O 1
ATOM 717 N N . LYS A 1 92 ? 24.196 3.339 7.823 1.00 62.97 92 LYS A N 1
ATOM 718 C CA . LYS A 1 92 ? 24.733 2.673 6.624 1.00 62.97 92 LYS A CA 1
ATOM 719 C C . LYS A 1 92 ? 23.614 2.540 5.586 1.00 62.97 92 LYS A C 1
ATOM 721 O O . LYS A 1 92 ? 22.656 1.803 5.806 1.00 62.97 92 LYS A O 1
ATOM 726 N N . ASN A 1 93 ? 23.720 3.241 4.456 1.00 60.47 93 ASN A N 1
ATOM 727 C CA . ASN A 1 93 ? 22.788 3.063 3.341 1.00 60.47 93 ASN A CA 1
ATOM 728 C C . ASN A 1 93 ? 23.101 1.737 2.631 1.00 60.47 93 ASN A C 1
ATOM 730 O O . ASN A 1 93 ? 23.970 1.668 1.765 1.00 60.47 93 ASN A O 1
ATOM 734 N N . ILE A 1 94 ? 22.406 0.675 3.025 1.00 64.38 94 ILE A N 1
ATOM 735 C CA . ILE A 1 94 ? 22.431 -0.605 2.319 1.00 64.38 94 ILE A CA 1
ATOM 736 C C . ILE A 1 94 ? 21.284 -0.568 1.310 1.00 64.38 94 ILE A C 1
ATOM 738 O O . ILE A 1 94 ? 20.152 -0.257 1.683 1.00 64.38 94 ILE A O 1
ATOM 742 N N . ALA A 1 95 ? 21.582 -0.845 0.037 1.00 67.06 95 ALA A N 1
ATOM 743 C CA . ALA A 1 95 ? 20.538 -1.039 -0.962 1.00 67.06 95 ALA A CA 1
ATOM 744 C C . ALA A 1 95 ? 19.605 -2.167 -0.487 1.00 67.06 95 ALA A C 1
ATOM 746 O O . ALA A 1 95 ? 20.103 -3.196 -0.019 1.00 67.06 95 ALA A O 1
ATOM 747 N N . PRO A 1 96 ? 18.278 -1.998 -0.559 1.00 68.06 96 PRO A N 1
ATOM 748 C CA . PRO A 1 96 ? 17.370 -3.053 -0.141 1.00 68.06 96 PRO A CA 1
ATOM 749 C C . PRO A 1 96 ? 17.580 -4.314 -1.004 1.00 68.06 96 PRO A C 1
ATOM 751 O O . PRO A 1 96 ? 17.903 -4.198 -2.191 1.00 68.06 96 PRO A O 1
ATOM 754 N N . PRO A 1 97 ? 17.407 -5.517 -0.433 1.00 69.62 97 PRO A N 1
ATOM 755 C CA . PRO A 1 97 ? 17.516 -6.764 -1.187 1.00 69.62 97 PRO A CA 1
ATOM 756 C C . PRO A 1 97 ? 16.445 -6.812 -2.283 1.00 69.62 97 PRO A C 1
ATOM 758 O O . PRO A 1 97 ? 15.286 -6.534 -2.009 1.00 69.62 97 PRO A O 1
ATOM 761 N N . SER A 1 98 ? 16.807 -7.163 -3.518 1.00 69.69 98 SER A N 1
ATOM 762 C CA . SER A 1 98 ? 15.824 -7.377 -4.592 1.00 69.69 98 SER A CA 1
ATOM 763 C C . SER A 1 98 ? 15.324 -8.831 -4.578 1.00 69.69 98 SER A C 1
ATOM 765 O O . SER A 1 98 ? 16.141 -9.728 -4.354 1.00 69.69 98 SER A O 1
ATOM 767 N N . PRO A 1 99 ? 14.025 -9.088 -4.830 1.00 85.31 99 PRO A N 1
ATOM 768 C CA . PRO A 1 99 ? 12.989 -8.119 -5.207 1.00 85.31 99 PRO A CA 1
ATOM 769 C C . PRO A 1 99 ? 12.301 -7.445 -4.001 1.00 85.31 99 PRO A C 1
ATOM 771 O O . PRO A 1 99 ? 11.945 -8.106 -3.026 1.00 85.31 99 PRO A O 1
ATOM 774 N N . ILE A 1 100 ? 12.034 -6.136 -4.098 1.00 88.25 100 ILE A N 1
ATOM 775 C CA . ILE A 1 100 ? 11.158 -5.398 -3.171 1.00 88.25 100 ILE A CA 1
ATOM 776 C C . ILE A 1 100 ? 9.891 -4.882 -3.859 1.00 88.25 100 ILE A C 1
ATOM 778 O O . ILE A 1 100 ? 9.880 -4.561 -5.045 1.00 88.25 100 ILE A O 1
ATOM 782 N N . THR A 1 101 ? 8.813 -4.756 -3.081 1.00 88.62 101 THR A N 1
ATOM 783 C CA . THR A 1 101 ? 7.570 -4.099 -3.511 1.00 88.62 101 THR A CA 1
ATOM 784 C C . THR A 1 101 ? 7.459 -2.725 -2.864 1.00 88.62 101 THR A C 1
ATOM 786 O O . THR A 1 101 ? 7.464 -2.613 -1.638 1.00 88.62 101 THR A O 1
ATOM 789 N N . MET A 1 102 ? 7.321 -1.676 -3.673 1.00 87.44 102 MET A N 1
ATOM 790 C CA . MET A 1 102 ? 7.063 -0.320 -3.201 1.00 87.44 102 MET A CA 1
ATOM 791 C C . MET A 1 102 ? 5.631 0.088 -3.523 1.00 87.44 102 MET A C 1
ATOM 793 O O . MET A 1 102 ? 5.206 0.087 -4.676 1.00 87.44 102 MET A O 1
ATOM 797 N N . LEU A 1 103 ? 4.908 0.501 -2.486 1.00 85.62 103 LEU A N 1
ATOM 798 C CA . LEU A 1 103 ? 3.571 1.062 -2.598 1.00 85.62 103 LEU A CA 1
ATOM 799 C C . LEU A 1 103 ? 3.650 2.580 -2.431 1.00 85.62 103 LEU A C 1
ATOM 801 O O . LEU A 1 103 ? 4.111 3.082 -1.405 1.00 85.62 103 LEU A O 1
ATOM 805 N N . ARG A 1 104 ? 3.216 3.318 -3.453 1.00 81.00 104 ARG A N 1
ATOM 806 C CA . ARG A 1 104 ? 3.254 4.782 -3.496 1.00 81.00 104 ARG A CA 1
ATOM 807 C C . ARG A 1 104 ? 1.838 5.324 -3.633 1.00 81.00 104 ARG A C 1
ATOM 809 O O . ARG A 1 104 ? 1.091 4.920 -4.517 1.00 81.00 104 ARG A O 1
ATOM 816 N N . ILE A 1 105 ? 1.487 6.259 -2.758 1.00 76.50 105 ILE A N 1
ATOM 817 C CA . ILE A 1 105 ? 0.178 6.913 -2.730 1.00 76.50 105 ILE A CA 1
ATOM 818 C C . ILE A 1 105 ? 0.334 8.311 -3.329 1.00 76.50 105 ILE A C 1
ATOM 820 O O . ILE A 1 105 ? 1.120 9.106 -2.815 1.00 76.50 105 ILE A O 1
ATOM 824 N N . GLY A 1 106 ? -0.393 8.617 -4.403 1.00 69.69 106 GLY A N 1
ATOM 825 C CA . GLY A 1 106 ? -0.369 9.937 -5.031 1.00 69.69 106 GLY A CA 1
ATOM 826 C C . GLY A 1 106 ? -0.780 9.931 -6.502 1.00 69.69 106 GLY A C 1
ATOM 827 O O . GLY A 1 106 ? -0.818 8.901 -7.166 1.00 69.69 106 GLY A O 1
ATOM 828 N N . THR A 1 107 ? -1.074 11.117 -7.030 1.00 54.88 107 THR A N 1
ATOM 829 C CA . THR A 1 107 ? -1.647 11.308 -8.374 1.00 54.88 107 THR A CA 1
ATOM 830 C C . THR A 1 107 ? -0.614 11.356 -9.504 1.00 54.88 107 THR A C 1
ATOM 832 O O . THR A 1 107 ? -0.994 11.560 -10.654 1.00 54.88 107 THR A O 1
ATOM 835 N N . GLY A 1 108 ? 0.680 11.214 -9.206 1.00 58.31 108 GLY A N 1
ATOM 836 C CA . GLY A 1 108 ? 1.761 11.370 -10.179 1.00 58.31 108 GLY A CA 1
ATOM 837 C C . GLY A 1 108 ? 2.383 10.040 -10.593 1.00 58.31 108 GLY A C 1
ATOM 838 O O . GLY A 1 108 ? 2.975 9.348 -9.765 1.00 58.31 108 GLY A O 1
ATOM 839 N N . VAL A 1 109 ? 2.314 9.716 -11.886 1.00 58.84 109 VAL A N 1
ATOM 840 C CA . VAL A 1 109 ? 3.145 8.672 -12.501 1.00 58.84 109 VAL A CA 1
ATOM 841 C C . VAL A 1 109 ? 4.477 9.322 -12.883 1.00 58.84 109 VAL A C 1
ATOM 843 O O . VAL A 1 109 ? 4.647 9.813 -13.993 1.00 58.84 109 VAL A O 1
ATOM 846 N N . SER A 1 110 ? 5.414 9.402 -11.941 1.00 61.03 110 SER A N 1
ATOM 847 C CA . SER A 1 110 ? 6.779 9.874 -12.218 1.00 61.03 110 SER A CA 1
ATOM 848 C C . SER A 1 110 ? 7.620 8.727 -12.793 1.00 61.03 110 SER A C 1
ATOM 850 O O . SER A 1 110 ? 8.547 8.244 -12.152 1.00 61.03 110 SER A O 1
ATOM 852 N N . GLY A 1 111 ? 7.282 8.275 -14.000 1.00 61.66 111 GLY A N 1
ATOM 853 C CA . GLY A 1 111 ? 7.906 7.124 -14.664 1.00 61.66 111 GLY A CA 1
ATOM 854 C C . GLY A 1 111 ? 9.238 7.432 -15.356 1.00 61.66 111 GLY A C 1
ATOM 855 O O . GLY A 1 111 ? 9.398 7.102 -16.531 1.00 61.66 111 GLY A O 1
ATOM 856 N N . GLY A 1 112 ? 10.176 8.086 -14.665 1.00 73.81 112 GLY A N 1
ATOM 857 C CA . GLY A 1 112 ? 11.523 8.337 -15.196 1.00 73.81 112 GLY A CA 1
ATOM 858 C C . GLY A 1 112 ? 12.284 7.037 -15.504 1.00 73.81 112 GLY A C 1
ATOM 859 O O . GLY A 1 112 ? 11.955 5.981 -14.965 1.00 73.81 112 GLY A O 1
ATOM 860 N N . MET A 1 113 ? 13.324 7.105 -16.347 1.00 77.12 113 MET A N 1
ATOM 861 C CA . MET A 1 113 ? 14.100 5.922 -16.775 1.00 77.12 113 MET A CA 1
ATOM 862 C C . MET A 1 113 ? 14.607 5.074 -15.596 1.00 77.12 113 MET A C 1
ATOM 864 O O . MET A 1 113 ? 14.467 3.856 -15.623 1.00 77.12 113 MET A O 1
ATOM 868 N N . ALA A 1 114 ? 15.083 5.709 -14.521 1.00 80.56 114 ALA A N 1
ATOM 869 C CA . ALA A 1 114 ? 15.564 5.013 -13.326 1.00 80.56 114 ALA A CA 1
ATOM 870 C C . ALA A 1 114 ? 14.472 4.180 -12.621 1.00 80.56 114 ALA A C 1
ATOM 872 O O . ALA A 1 114 ? 14.751 3.106 -12.098 1.00 80.56 114 ALA A O 1
ATOM 873 N N . GLU A 1 115 ? 13.216 4.642 -12.622 1.00 82.44 115 GLU A N 1
ATOM 874 C CA . GLU A 1 115 ? 12.088 3.889 -12.057 1.00 82.44 115 GLU A CA 1
ATOM 875 C C . GLU A 1 115 ? 11.754 2.670 -12.914 1.00 82.44 115 GLU A C 1
ATOM 877 O O . GLU A 1 115 ? 11.521 1.584 -12.386 1.00 82.44 115 GLU A O 1
ATOM 882 N N . GLN A 1 116 ? 11.795 2.828 -14.238 1.00 82.88 116 GLN A N 1
ATOM 883 C CA . GLN A 1 116 ? 11.562 1.728 -15.169 1.00 82.88 116 GLN A CA 1
ATOM 884 C C . GLN A 1 116 ? 12.661 0.667 -15.073 1.00 82.88 116 GLN A C 1
ATOM 886 O O . GLN A 1 116 ? 12.355 -0.520 -15.040 1.00 82.88 116 GLN A O 1
ATOM 891 N N . GLU A 1 117 ? 13.928 1.075 -15.002 1.00 85.12 117 GLU A N 1
ATOM 892 C CA . GLU A 1 117 ? 15.059 0.164 -14.795 1.00 85.12 117 GLU A CA 1
ATOM 893 C C . GLU A 1 117 ? 14.965 -0.564 -13.453 1.00 85.12 117 GLU A C 1
ATOM 895 O O . GLU A 1 117 ? 15.192 -1.771 -13.386 1.00 85.12 117 GLU A O 1
ATOM 900 N N . TRP A 1 118 ? 14.555 0.142 -12.398 1.00 86.44 118 TRP A N 1
ATOM 901 C CA . TRP A 1 118 ? 14.348 -0.453 -11.082 1.00 86.44 118 TRP A CA 1
ATOM 902 C C . TRP A 1 118 ? 13.209 -1.481 -11.067 1.00 86.44 118 TRP A C 1
ATOM 904 O O . TRP A 1 118 ? 13.342 -2.522 -10.430 1.00 86.44 118 TRP A O 1
ATOM 914 N N . VAL A 1 119 ? 12.111 -1.250 -11.794 1.00 86.94 119 VAL A N 1
ATOM 915 C CA . VAL A 1 119 ? 11.055 -2.267 -11.971 1.00 86.94 119 VAL A CA 1
ATOM 916 C C . VAL A 1 119 ? 11.563 -3.439 -12.821 1.00 86.94 119 VAL A C 1
ATOM 918 O O . VAL A 1 119 ? 11.342 -4.598 -12.475 1.00 86.94 119 VAL A O 1
ATOM 921 N N . LYS A 1 120 ? 12.306 -3.163 -13.902 1.00 87.25 120 LYS A N 1
ATOM 922 C CA . LYS A 1 120 ? 12.891 -4.191 -14.783 1.00 87.25 120 LYS A CA 1
ATOM 923 C C . LYS A 1 120 ? 13.869 -5.123 -14.064 1.00 87.25 120 LYS A C 1
ATOM 925 O O . LYS A 1 120 ? 14.015 -6.262 -14.490 1.00 87.25 120 LYS A O 1
ATOM 930 N N . SER A 1 121 ? 14.504 -4.688 -12.973 1.00 85.88 121 SER A N 1
ATOM 931 C CA . SER A 1 121 ? 15.366 -5.552 -12.153 1.00 85.88 121 SER A CA 1
ATOM 932 C C . SER A 1 121 ? 14.601 -6.512 -11.227 1.00 85.88 121 SER A C 1
ATOM 934 O O . SER A 1 121 ? 15.215 -7.202 -10.415 1.00 85.88 121 SER A O 1
ATOM 936 N N . GLY A 1 122 ? 13.271 -6.589 -11.357 1.00 86.75 122 GLY A N 1
ATOM 937 C CA . GLY A 1 122 ? 12.412 -7.527 -10.632 1.00 86.75 122 GLY A CA 1
ATOM 938 C C . GLY A 1 122 ? 11.668 -6.912 -9.447 1.00 86.75 122 GLY A C 1
ATOM 939 O O . GLY A 1 122 ? 10.971 -7.629 -8.731 1.00 86.75 122 GLY A O 1
ATOM 940 N N . ASN A 1 123 ? 11.790 -5.601 -9.222 1.00 89.00 123 ASN A N 1
ATOM 941 C CA . ASN A 1 123 ? 11.025 -4.909 -8.187 1.00 89.00 123 ASN A CA 1
ATOM 942 C C . ASN A 1 123 ? 9.601 -4.596 -8.658 1.00 89.00 123 ASN A C 1
ATOM 944 O O . ASN A 1 123 ? 9.336 -4.422 -9.846 1.00 89.00 123 ASN A O 1
ATOM 948 N N . VAL A 1 124 ? 8.676 -4.470 -7.709 1.00 89.44 124 VAL A N 1
ATOM 949 C CA . VAL A 1 124 ? 7.266 -4.187 -7.999 1.00 89.44 124 VAL A CA 1
ATOM 950 C C . VAL A 1 124 ? 6.919 -2.777 -7.536 1.00 89.44 124 VAL A C 1
ATOM 952 O O . VAL A 1 124 ? 7.119 -2.430 -6.372 1.00 89.44 124 VAL A O 1
ATOM 955 N N . LEU A 1 125 ? 6.356 -1.964 -8.432 1.00 86.00 125 LEU A N 1
ATOM 956 C CA . LEU A 1 125 ? 5.817 -0.644 -8.108 1.00 86.00 125 LEU A CA 1
ATOM 957 C C . LEU A 1 125 ? 4.288 -0.659 -8.159 1.00 86.00 125 LEU A C 1
ATOM 959 O O . LEU A 1 125 ? 3.698 -0.847 -9.220 1.00 86.00 125 LEU A O 1
ATOM 963 N N . VAL A 1 126 ? 3.648 -0.395 -7.021 1.00 85.38 126 VAL A N 1
ATOM 964 C CA . VAL A 1 126 ? 2.194 -0.232 -6.916 1.00 85.38 126 VAL A CA 1
ATOM 965 C C . VAL A 1 126 ? 1.875 1.243 -6.690 1.00 85.38 126 VAL A C 1
ATOM 967 O O . VAL A 1 126 ? 2.241 1.817 -5.665 1.00 85.38 126 VAL A O 1
ATOM 970 N N . LEU A 1 127 ? 1.178 1.864 -7.643 1.00 79.81 127 LEU A N 1
ATOM 971 C CA . LEU A 1 127 ? 0.736 3.258 -7.563 1.00 79.81 127 LEU A CA 1
ATOM 972 C C . LEU A 1 127 ? -0.746 3.314 -7.177 1.00 79.81 127 LEU A C 1
ATOM 974 O O . LEU A 1 127 ? -1.598 2.782 -7.887 1.00 79.81 127 LEU A O 1
ATOM 978 N N . LEU A 1 128 ? -1.063 3.983 -6.070 1.00 76.62 128 LEU A N 1
ATOM 979 C CA . LEU A 1 128 ? -2.429 4.189 -5.589 1.00 76.62 128 LEU A CA 1
ATOM 980 C C . LEU A 1 128 ? -2.879 5.633 -5.822 1.00 76.62 128 LEU A C 1
ATOM 982 O O . LEU A 1 128 ? -2.141 6.573 -5.532 1.00 76.62 128 LEU A O 1
ATOM 986 N N . GLY A 1 129 ? -4.122 5.812 -6.279 1.00 71.25 129 GLY A N 1
ATOM 987 C CA . GLY A 1 129 ? -4.722 7.139 -6.473 1.00 71.25 129 GLY A CA 1
ATOM 988 C C . GLY A 1 129 ? -4.351 7.823 -7.793 1.00 71.25 129 GLY A C 1
ATOM 989 O O . GLY A 1 129 ? -4.543 9.031 -7.935 1.00 71.25 129 GLY A O 1
ATOM 990 N N . VAL A 1 130 ? -3.838 7.071 -8.771 1.00 71.44 130 VAL A N 1
ATOM 991 C CA . VAL A 1 130 ? -3.582 7.590 -10.119 1.00 71.44 130 VAL A CA 1
ATOM 992 C C . VAL A 1 130 ? -4.911 7.937 -10.790 1.00 71.44 130 VAL A C 1
ATOM 994 O O . VAL A 1 130 ? -5.819 7.108 -10.860 1.00 71.44 130 VAL A O 1
ATOM 997 N N . LYS A 1 131 ? -5.020 9.161 -11.316 1.00 69.56 131 LYS A N 1
ATOM 998 C CA . LYS A 1 131 ? -6.134 9.538 -12.191 1.00 69.56 131 LYS A CA 1
ATOM 999 C C . LYS A 1 131 ? -5.928 8.859 -13.542 1.00 69.56 131 LYS A C 1
ATOM 1001 O O . LYS A 1 131 ? -5.048 9.251 -14.301 1.00 69.56 131 LYS A O 1
ATOM 1006 N N . ALA A 1 132 ? -6.726 7.840 -13.827 1.00 66.06 132 ALA A N 1
ATOM 1007 C CA . ALA A 1 132 ? -6.749 7.155 -15.111 1.00 66.06 132 ALA A CA 1
ATOM 1008 C C . ALA A 1 132 ? -8.194 7.088 -15.633 1.00 66.06 132 ALA A C 1
ATOM 1010 O O . ALA A 1 132 ? -9.120 7.036 -14.815 1.00 66.06 132 ALA A O 1
ATOM 1011 N N . PRO A 1 133 ? -8.408 7.094 -16.963 1.00 66.31 133 PRO A N 1
ATOM 1012 C CA . PRO A 1 133 ? -9.727 6.859 -17.536 1.00 66.31 133 PRO A CA 1
ATOM 1013 C C . PRO A 1 133 ? -10.298 5.525 -17.049 1.00 66.31 133 PRO A C 1
ATOM 1015 O O . PRO A 1 133 ? -9.560 4.551 -16.883 1.00 66.31 133 PRO A O 1
ATOM 1018 N N . ALA A 1 134 ? -11.611 5.481 -16.819 1.00 60.03 134 ALA A N 1
ATOM 1019 C CA . ALA A 1 134 ? -12.293 4.219 -16.570 1.00 60.03 134 ALA A CA 1
ATOM 1020 C C . ALA A 1 134 ? -12.206 3.348 -17.830 1.00 60.03 134 ALA A C 1
ATOM 1022 O O . ALA A 1 134 ? -12.353 3.847 -18.945 1.00 60.03 134 ALA A O 1
ATOM 1023 N N . THR A 1 135 ? -11.945 2.060 -17.650 1.00 61.88 135 THR A N 1
ATOM 1024 C CA . THR A 1 135 ? -12.025 1.084 -18.736 1.00 61.88 135 THR A CA 1
ATOM 1025 C C . THR A 1 135 ? -13.372 0.377 -18.686 1.00 61.88 135 THR A C 1
ATOM 1027 O O . THR A 1 135 ? -14.073 0.457 -17.686 1.00 61.88 135 THR A O 1
ATOM 1030 N N . GLN A 1 136 ? -13.747 -0.278 -19.782 1.00 60.72 136 GLN A N 1
ATOM 1031 C CA . GLN A 1 136 ? -15.001 -1.034 -19.901 1.00 60.72 136 GLN A CA 1
ATOM 1032 C C . GLN A 1 136 ? -14.831 -2.514 -19.505 1.00 60.72 136 GLN A C 1
ATOM 1034 O O . GLN A 1 136 ? -15.678 -3.336 -19.826 1.00 60.72 136 GLN A O 1
ATOM 1039 N N . ALA A 1 137 ? -13.696 -2.885 -18.902 1.00 58.19 137 ALA A N 1
ATOM 1040 C CA . ALA A 1 137 ? -13.352 -4.284 -18.670 1.00 58.19 137 ALA A CA 1
ATOM 1041 C C . ALA A 1 137 ? -13.808 -4.739 -17.280 1.00 58.19 137 ALA A C 1
ATOM 1043 O O . ALA A 1 137 ? -13.285 -4.257 -16.269 1.00 58.19 137 ALA A O 1
ATOM 1044 N N . ASP A 1 138 ? -14.724 -5.703 -17.254 1.00 65.31 138 ASP A N 1
ATOM 1045 C CA . ASP A 1 138 ? -15.135 -6.389 -16.035 1.00 65.31 138 ASP A CA 1
ATOM 1046 C C . ASP A 1 138 ? -14.018 -7.322 -15.546 1.00 65.31 138 ASP A C 1
ATOM 1048 O O . ASP A 1 138 ? -13.426 -8.097 -16.301 1.00 65.31 138 ASP A O 1
ATOM 1052 N N . PHE A 1 139 ? -13.703 -7.234 -14.259 1.00 72.88 139 PHE A N 1
ATOM 1053 C CA . PHE A 1 139 ? -12.862 -8.181 -13.541 1.00 72.88 139 PHE A CA 1
ATOM 1054 C C . PHE A 1 139 ? -13.728 -8.916 -12.544 1.00 72.88 139 PHE A C 1
ATOM 1056 O O . PHE A 1 139 ? -14.367 -8.264 -11.726 1.00 72.88 139 PHE A O 1
ATOM 1063 N N . THR A 1 140 ? -13.646 -10.239 -12.551 1.00 77.44 140 THR A N 1
ATOM 1064 C CA . THR A 1 140 ? -14.235 -11.105 -11.533 1.00 77.44 140 THR A CA 1
ATOM 1065 C C . THR A 1 140 ? -13.138 -12.027 -11.014 1.00 77.44 140 TH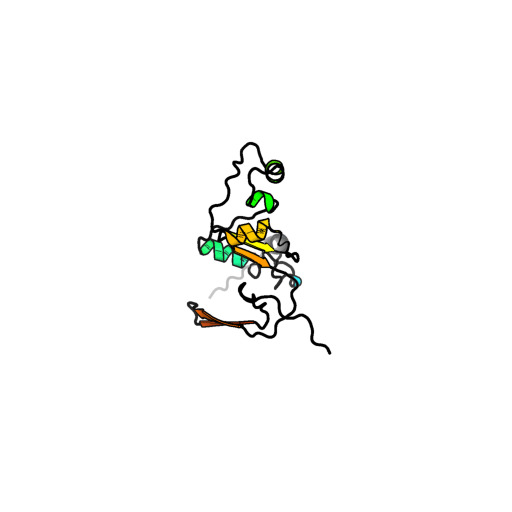R A C 1
ATOM 1067 O O . THR A 1 140 ? -12.419 -12.640 -11.801 1.00 77.44 140 THR A O 1
ATOM 1070 N N . SER A 1 141 ? -12.981 -12.118 -9.694 1.00 81.12 141 SER A N 1
ATOM 1071 C CA . SER A 1 141 ? -12.054 -13.049 -9.047 1.00 81.12 141 SER A CA 1
ATOM 1072 C C . SER A 1 141 ? -12.679 -13.660 -7.811 1.00 81.12 141 SER A C 1
ATOM 1074 O O . SER A 1 141 ? -13.106 -12.942 -6.914 1.00 81.12 141 SER A O 1
ATOM 1076 N N . ASP A 1 142 ? -12.629 -14.981 -7.719 1.00 87.62 142 ASP A N 1
ATOM 1077 C CA . ASP A 1 142 ? -13.057 -15.720 -6.538 1.00 87.62 142 ASP A CA 1
ATOM 1078 C C . ASP A 1 142 ? -11.848 -15.999 -5.631 1.00 87.62 142 ASP A C 1
ATOM 1080 O O . ASP A 1 142 ? -10.860 -16.605 -6.045 1.00 87.62 142 ASP A O 1
ATOM 1084 N N . LEU A 1 143 ? -11.905 -15.509 -4.393 1.00 82.88 143 LEU A N 1
ATOM 1085 C CA . LEU A 1 143 ? -10.874 -15.669 -3.372 1.00 82.88 143 LEU A CA 1
ATOM 1086 C C . LEU A 1 143 ? -11.342 -16.671 -2.304 1.00 82.88 143 LEU A C 1
ATOM 1088 O O . LEU A 1 143 ? -12.441 -16.521 -1.759 1.00 82.88 143 LEU A O 1
ATOM 1092 N N . PRO A 1 144 ? -10.526 -17.680 -1.958 1.00 80.75 144 PRO A N 1
ATOM 1093 C CA . PRO A 1 144 ? -10.849 -18.600 -0.877 1.00 80.75 144 PRO A CA 1
ATOM 1094 C C . PRO A 1 144 ? -10.746 -17.893 0.481 1.00 80.75 144 PRO A C 1
ATOM 1096 O O . PRO A 1 144 ? -9.789 -17.168 0.749 1.00 80.75 144 PRO A O 1
ATOM 1099 N N . ASN A 1 145 ? -11.716 -18.132 1.361 1.00 82.94 145 ASN A N 1
ATOM 1100 C CA . ASN A 1 145 ? -11.727 -17.615 2.727 1.00 82.94 145 ASN A CA 1
ATOM 1101 C C . ASN A 1 145 ? -12.362 -18.663 3.671 1.00 82.94 145 ASN A C 1
ATOM 1103 O O . ASN A 1 145 ? -13.266 -19.382 3.243 1.00 82.94 145 ASN A O 1
ATOM 1107 N N . PRO A 1 146 ? -11.926 -18.787 4.946 1.00 82.38 146 PRO A N 1
ATOM 1108 C CA . PRO A 1 146 ? -12.451 -19.803 5.868 1.00 82.38 146 PRO A CA 1
ATOM 1109 C C . PRO A 1 146 ? -13.969 -19.776 6.099 1.00 82.38 146 PRO A C 1
ATOM 1111 O O . PRO A 1 146 ? -14.530 -20.769 6.545 1.00 82.38 146 PRO A O 1
ATOM 1114 N N . LEU A 1 147 ? -14.636 -18.657 5.796 1.00 84.12 147 LEU A N 1
ATOM 1115 C CA . LEU A 1 147 ? -16.091 -18.502 5.913 1.00 84.12 147 LEU A CA 1
ATOM 1116 C C . LEU A 1 147 ? -16.841 -18.723 4.584 1.00 84.12 147 LEU A C 1
ATOM 1118 O O . LEU A 1 147 ? -18.042 -18.479 4.520 1.00 84.12 147 LEU A O 1
ATOM 1122 N N . GLY A 1 148 ? -16.150 -19.153 3.525 1.00 85.56 148 GLY A N 1
ATOM 1123 C CA . GLY A 1 148 ? -16.702 -19.338 2.180 1.00 85.56 148 GLY A CA 1
ATOM 1124 C C . GLY A 1 148 ? -15.946 -18.543 1.114 1.00 85.56 148 GLY A C 1
ATOM 1125 O O . GLY A 1 148 ? -15.041 -17.770 1.421 1.00 85.56 148 GLY A O 1
ATOM 1126 N N . GLN A 1 149 ? -16.299 -18.740 -0.156 1.00 88.56 149 GLN A N 1
ATOM 1127 C CA . GLN A 1 149 ? -15.684 -18.008 -1.268 1.00 88.56 149 GLN A CA 1
ATOM 1128 C C . GLN A 1 149 ? -16.115 -16.537 -1.266 1.00 88.56 149 GLN A C 1
ATOM 1130 O O . GLN A 1 149 ? -17.292 -16.224 -1.097 1.00 88.56 149 GLN A O 1
ATOM 1135 N N . ILE A 1 150 ? -15.156 -15.636 -1.480 1.00 83.75 150 ILE A N 1
ATOM 1136 C CA . ILE A 1 150 ? -15.397 -14.202 -1.655 1.00 83.75 150 ILE A CA 1
ATOM 1137 C C . ILE A 1 150 ? -15.201 -13.864 -3.129 1.00 83.75 150 ILE A C 1
ATOM 1139 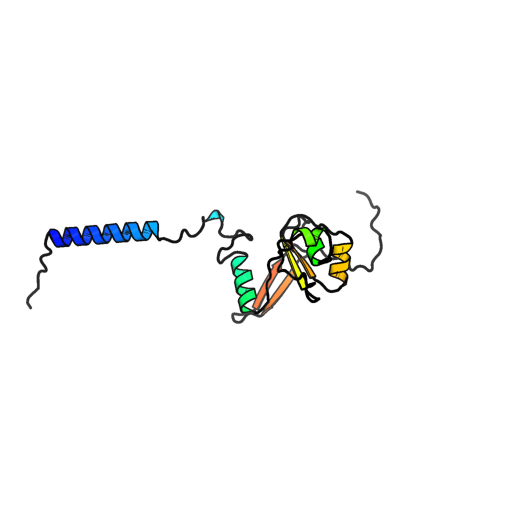O O . ILE A 1 150 ? -14.089 -13.972 -3.638 1.00 83.75 150 ILE A O 1
ATOM 1143 N N . ARG A 1 151 ? -16.257 -13.399 -3.798 1.00 84.00 151 ARG A N 1
ATOM 1144 C CA . ARG A 1 151 ? -16.183 -12.881 -5.167 1.00 84.00 151 ARG A CA 1
ATOM 1145 C C . ARG A 1 151 ? -15.846 -11.392 -5.160 1.00 84.00 151 ARG A C 1
ATOM 1147 O O . ARG A 1 151 ? -16.526 -10.600 -4.513 1.00 84.00 151 ARG A O 1
ATOM 1154 N N . VAL A 1 152 ? -14.796 -11.014 -5.880 1.00 80.12 152 VAL A N 1
ATOM 1155 C CA . VAL A 1 152 ? -14.356 -9.631 -6.079 1.00 80.12 152 VAL A CA 1
ATOM 1156 C C . VAL A 1 152 ? -14.638 -9.233 -7.517 1.00 80.12 152 VAL A C 1
ATOM 1158 O O . VAL A 1 152 ? -14.046 -9.797 -8.435 1.00 80.12 152 VAL A O 1
ATOM 1161 N N . GLU A 1 153 ? -15.497 -8.233 -7.697 1.00 78.12 153 GLU A N 1
ATOM 1162 C CA . GLU A 1 153 ? -15.853 -7.693 -9.008 1.00 78.12 153 GLU A CA 1
ATOM 1163 C C . GLU A 1 153 ? -15.467 -6.213 -9.121 1.00 78.12 153 GLU A C 1
ATOM 1165 O O . GLU A 1 153 ? -15.718 -5.425 -8.207 1.00 78.12 153 GLU A O 1
ATOM 1170 N N . THR A 1 154 ? -14.819 -5.813 -10.219 1.00 71.44 154 THR A N 1
ATOM 1171 C CA . THR A 1 154 ? -14.536 -4.396 -10.506 1.00 71.44 154 THR A CA 1
ATOM 1172 C C . THR A 1 154 ? -14.600 -4.101 -11.996 1.00 71.44 154 THR A C 1
ATOM 1174 O O . THR A 1 154 ? -14.045 -4.835 -12.803 1.00 71.44 154 THR A O 1
ATOM 1177 N N . SER A 1 155 ? -15.218 -2.977 -12.350 1.00 63.81 155 SER A N 1
ATOM 1178 C CA . SER A 1 155 ? -15.309 -2.468 -13.723 1.00 63.81 155 SER A CA 1
ATOM 1179 C C . SER A 1 155 ? -14.140 -1.554 -14.114 1.00 63.81 155 SER A C 1
ATOM 1181 O O . SER A 1 155 ? -14.147 -0.954 -15.181 1.00 63.81 155 SER A O 1
ATOM 1183 N N . ARG A 1 156 ? -13.134 -1.361 -13.241 1.00 64.06 156 ARG A N 1
ATOM 1184 C CA . ARG A 1 156 ? -12.056 -0.371 -13.443 1.00 64.06 156 ARG A CA 1
ATOM 1185 C C . ARG A 1 156 ? -10.679 -1.034 -13.507 1.00 64.06 156 ARG A C 1
ATOM 1187 O O . ARG A 1 156 ? -10.049 -1.247 -12.470 1.00 64.06 156 ARG A O 1
ATOM 1194 N N . ARG A 1 157 ? -10.162 -1.291 -14.716 1.00 65.88 157 ARG A N 1
ATOM 1195 C CA . ARG A 1 157 ? -8.802 -1.829 -14.940 1.00 65.88 157 ARG A CA 1
ATOM 1196 C C . ARG A 1 157 ? -8.113 -1.310 -16.198 1.00 65.88 157 ARG A C 1
ATOM 1198 O O . ARG A 1 157 ? -8.585 -1.561 -17.298 1.00 65.88 157 ARG A O 1
ATOM 1205 N N . LYS A 1 158 ? -6.921 -0.725 -16.082 1.00 60.06 158 LYS A N 1
ATOM 1206 C CA . LYS A 1 158 ? -6.070 -0.481 -17.257 1.00 60.06 158 LYS A CA 1
ATOM 1207 C C . LYS A 1 158 ? -5.451 -1.804 -17.723 1.00 60.06 158 LYS A C 1
ATOM 1209 O O . LYS A 1 158 ? -4.649 -2.377 -16.990 1.0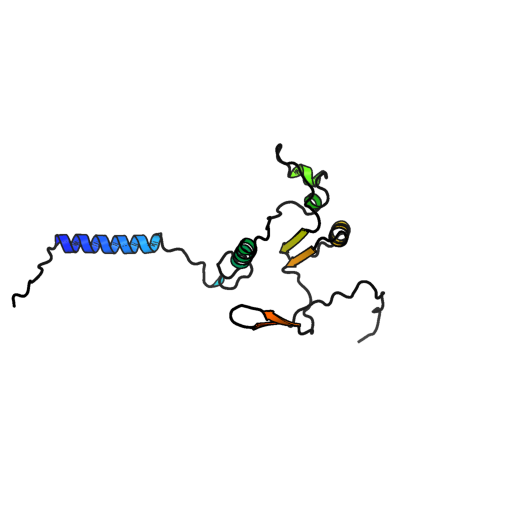0 60.06 158 LYS A O 1
ATOM 1214 N N . THR A 1 159 ? -5.792 -2.267 -18.925 1.00 58.44 159 THR A N 1
ATOM 1215 C CA . THR A 1 159 ? -5.040 -3.342 -19.584 1.00 58.44 159 THR A CA 1
ATOM 1216 C C . THR A 1 159 ? -3.644 -2.812 -19.880 1.00 58.44 159 THR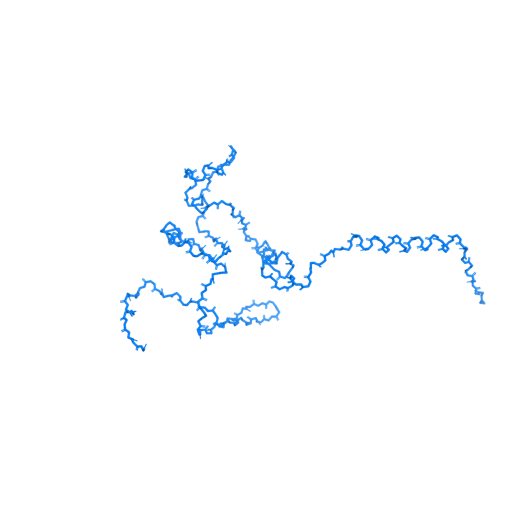 A C 1
ATOM 1218 O O . THR A 1 159 ? -3.485 -1.800 -20.567 1.00 58.44 159 THR A O 1
ATOM 1221 N N . LEU A 1 160 ? -2.628 -3.440 -19.296 1.00 53.50 160 LEU A N 1
ATOM 1222 C CA . LEU A 1 160 ? -1.253 -3.197 -19.701 1.00 53.50 160 LEU A CA 1
ATOM 1223 C C . LEU A 1 160 ? -1.110 -3.872 -21.063 1.00 53.50 160 LEU A C 1
ATOM 1225 O O . LEU A 1 160 ? -1.278 -5.082 -21.164 1.00 53.50 160 LEU A O 1
ATOM 1229 N N . VAL A 1 161 ? -0.909 -3.081 -22.116 1.00 46.66 161 VAL A N 1
ATOM 1230 C CA . VAL A 1 161 ? -0.515 -3.629 -23.415 1.00 46.66 161 VAL A CA 1
ATOM 1231 C C . VAL A 1 161 ? 0.838 -4.292 -23.181 1.00 46.66 161 VAL A C 1
ATOM 1233 O O . VAL A 1 161 ? 1.781 -3.610 -22.772 1.00 46.66 161 VAL A O 1
ATOM 1236 N N . ASP A 1 162 ? 0.903 -5.612 -23.354 1.00 42.44 162 ASP A N 1
ATOM 1237 C CA . ASP A 1 162 ? 2.161 -6.350 -23.305 1.00 42.44 162 ASP A CA 1
ATOM 1238 C C . ASP A 1 162 ? 3.159 -5.669 -24.241 1.00 42.44 162 ASP A C 1
ATOM 1240 O O . ASP A 1 162 ? 2.818 -5.292 -25.363 1.00 42.44 162 ASP A O 1
ATOM 1244 N N . GLY A 1 163 ? 4.390 -5.475 -23.764 1.00 40.44 163 GLY A N 1
ATOM 1245 C CA . GLY A 1 163 ? 5.438 -4.693 -24.427 1.00 40.44 163 GLY A CA 1
ATOM 1246 C C . GLY A 1 163 ? 5.980 -5.294 -25.727 1.00 40.44 163 GLY A C 1
ATOM 1247 O O . GLY A 1 163 ? 7.158 -5.114 -26.016 1.00 40.44 163 GLY A O 1
ATOM 1248 N N . ASN A 1 164 ? 5.159 -6.015 -26.492 1.00 36.03 164 ASN A N 1
ATOM 1249 C CA . ASN A 1 164 ? 5.543 -6.675 -27.729 1.00 36.03 164 ASN A CA 1
ATOM 1250 C C . ASN A 1 164 ? 4.557 -6.464 -28.892 1.00 36.03 164 ASN A C 1
ATOM 1252 O O . ASN A 1 164 ? 4.475 -7.310 -29.782 1.00 36.03 164 ASN A O 1
ATOM 1256 N N . GLN A 1 165 ? 3.816 -5.351 -28.915 1.00 33.25 165 GLN A N 1
ATOM 1257 C CA . GLN A 1 165 ? 3.135 -4.892 -30.129 1.00 33.25 165 GLN A CA 1
ATOM 1258 C C . GLN A 1 165 ? 3.329 -3.382 -30.315 1.00 33.25 165 GLN A C 1
ATOM 1260 O O . GLN A 1 165 ? 3.008 -2.553 -29.465 1.00 33.25 165 GLN A O 1
ATOM 1265 N N . THR A 1 166 ? 3.948 -3.094 -31.449 1.00 32.81 166 THR A N 1
ATOM 1266 C CA . THR A 1 166 ? 4.414 -1.831 -31.999 1.00 32.81 166 THR A CA 1
ATOM 1267 C C . THR A 1 166 ? 3.300 -0.798 -32.159 1.00 32.81 166 THR A C 1
ATOM 1269 O O . THR A 1 166 ? 2.124 -1.122 -32.284 1.00 32.81 166 THR A O 1
ATOM 1272 N N . GLN A 1 167 ? 3.726 0.464 -32.183 1.00 37.75 167 GLN A N 1
ATOM 1273 C CA . GLN A 1 167 ? 3.037 1.613 -32.765 1.00 37.75 167 GLN A CA 1
ATOM 1274 C C . GLN A 1 167 ? 2.096 1.223 -33.920 1.00 37.75 167 GLN A C 1
ATOM 1276 O O . GLN A 1 167 ? 2.563 0.968 -35.020 1.00 37.75 167 GLN A O 1
ATOM 1281 N N . GLU A 1 168 ? 0.784 1.240 -33.694 1.00 31.55 168 GLU A N 1
ATOM 1282 C CA . GLU A 1 168 ? -0.202 1.397 -34.768 1.00 31.55 168 GLU A CA 1
ATOM 1283 C C . GLU A 1 168 ? -1.547 1.844 -34.183 1.00 31.55 168 GLU A C 1
ATOM 1285 O O . GLU A 1 168 ? -2.524 1.110 -34.088 1.00 31.55 168 GLU A O 1
ATOM 1290 N N . THR A 1 169 ? -1.616 3.093 -33.727 1.00 34.62 169 THR A N 1
ATOM 1291 C CA . THR A 1 169 ? -2.895 3.821 -33.738 1.00 34.62 169 THR A CA 1
ATOM 1292 C C . THR A 1 169 ? -2.626 5.304 -33.948 1.00 34.62 169 THR A C 1
ATOM 1294 O O . THR A 1 169 ? -2.936 6.157 -33.121 1.00 34.62 169 THR A O 1
ATOM 1297 N N . VAL A 1 170 ? -1.998 5.610 -35.085 1.00 37.19 170 VAL A N 1
ATOM 1298 C CA . VAL A 1 170 ? -2.144 6.919 -35.717 1.00 37.19 170 VAL A CA 1
ATOM 1299 C C . VAL A 1 170 ? -3.278 6.786 -36.727 1.00 37.19 170 VAL A C 1
ATOM 1301 O O . VAL A 1 170 ? -3.162 6.047 -37.695 1.00 37.19 170 VAL A O 1
ATOM 1304 N N . GLY A 1 171 ? -4.359 7.527 -36.491 1.00 34.00 171 GLY A N 1
ATOM 1305 C CA . GLY A 1 171 ? -5.284 7.954 -37.536 1.00 34.00 171 GLY A CA 1
ATOM 1306 C C . GLY A 1 171 ? -6.382 6.970 -37.933 1.00 34.00 171 GLY A C 1
ATOM 1307 O O . GLY A 1 171 ? -6.220 6.193 -38.867 1.00 34.00 171 GLY A O 1
ATOM 1308 N N . ARG A 1 172 ? -7.578 7.159 -37.361 1.00 27.19 172 ARG A N 1
ATOM 1309 C CA . ARG A 1 172 ? -8.797 7.264 -38.178 1.00 27.19 172 ARG A CA 1
ATOM 1310 C C . ARG A 1 172 ? -9.950 7.937 -37.423 1.00 27.19 172 ARG A C 1
ATOM 1312 O O . ARG A 1 172 ? -10.613 7.334 -36.593 1.00 27.19 172 ARG A O 1
ATOM 1319 N N . LEU A 1 173 ? -10.067 9.228 -37.730 1.00 33.19 173 LEU A N 1
ATOM 1320 C CA . LEU A 1 173 ? -11.247 10.086 -37.886 1.00 33.19 173 LEU A CA 1
ATOM 1321 C C . LEU A 1 173 ? -12.606 9.582 -37.367 1.00 33.19 173 LEU A C 1
ATOM 1323 O O . LEU A 1 173 ? -13.158 8.610 -37.883 1.00 33.19 173 LEU A O 1
ATOM 1327 N N . GLY A 1 174 ? -13.180 10.397 -36.483 1.00 32.97 174 GLY A N 1
ATOM 1328 C CA . GLY A 1 174 ? -14.546 10.914 -36.572 1.00 32.97 174 GLY A CA 1
ATOM 1329 C C . GLY A 1 174 ? -14.483 12.415 -36.328 1.00 32.97 174 GLY A C 1
ATOM 1330 O O . GLY A 1 174 ? -13.802 12.786 -35.345 1.00 32.97 174 GLY A O 1
#

Sequence (174 aa):
MTQSTLTVSKRQIAILAIALVTLIILTIVLAPSTGSLQQRGSTYGRSPEGYGAWYAYMQKQNTPLQRWQKPFEALIYPNSSAAKRYQTPTQKNIAPPSPITMLRIGTGVSGGMAEQEWVKSGNVLVLLGVKAPATQADFTSDLPNPLGQIRVETSRRKTLVDGNQTQETVGRLG

Foldseek 3Di:
DDDDDDDQDPVNVVVVVVVVVVVVVCCVVPPPCPDDPVCVPPCPDCPCNHVVVVVVVCVVVVNDDDDDDAPVCCQQPVPDPSNVVVDDPPDDSDRDDPAEEDEEEDQDPPPDPSNVVNVVVVYHYHYHPHDDDFAQDWDWDWDDDPVGIDIDIDRGDDDDDPPPDDDDDDDDDD